Protein 1JCD (pdb70)

GO terms:
  GO:0009279 cell outer membrane (C, EXP)
  GO:0042802 identical protein binding (F, IPI)
  GO:0005515 protein binding (F, IPI)
  GO:0030288 outer membrane-bounded periplasmic space (C, IDA)
  GO:0043580 periplasmic space organization (P, IDA)
  GO:0042834 peptidoglycan binding (F, TAS)
  GO:0016020 membrane (C, HDA)
  GO:0030258 lipid modification (P, IMP)

CATH classification: 1.20.5.190

Foldseek 3Di:
DVVVVVVVVVVVVVVVVVVVVVVVVVVVVVVVVVVVVVVVVVVVCVVPPD/DDPVVVVVVVVVVVVVVVVVVVVVVVVVVVVVVVVVVVVVVVVVVVVVVVVD/DVVVVVVVVVVVVVVVVVVVVVVVVVVVVVVVVVVVVVVVVVVVVVVV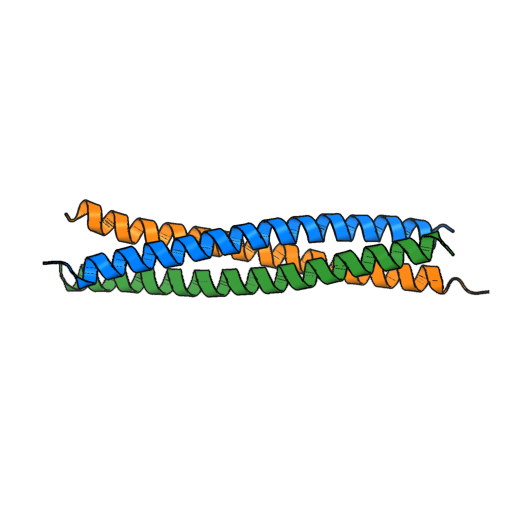VD

Radius of gyration: 22.33 Å; Cα contacts (8 Å, |Δi|>4): 278; chains: 3; bounding box: 43×55×58 Å

InterPro domains:
  IPR006817 Lipoprotein leucine-zipper [PF04728] (26-78)
  IPR016367 Major outer membrane lipoprotein Lpp [MF_00843] (3-78)
  IPR016367 Major outer membrane lipoprotein Lpp [PIRSF002855] (1-78)
  IPR016367 Major outer membrane lipoprotein Lpp [PTHR38763] (1-78)

Secondary structure (DSSP, 8-state):
-HHHHHHHHHHHHHHHHHHHHHHHHHHHHHHHHHHHHHHHHHHHHHHH--/---HHHHHHHHHHHHHHHHHHHHHHHHHHHHHHHHHHHHHHHHHHHHHHHH-/-HHHHHHHHHHHHHHHHHHHHHHHHHHHHHHHHHHHHHHHHHHHHHHHH-

B-factor: mean 18.43, std 8.72, range [7.57, 57.64]

Sequence (152 aa):
NAKADQASSDAQTANAKADQASNDANAARSDAQAAKDDAARANQRADNAASSNAKADQASSDAQTANAKADQASNDANAARSDAQAAKDDAARANQRADNAANAKADQASSDAQTANAKADQASNDANAARSDAQAAKDDAARANQRADNAA

Organism: Escherichia coli (strain K12) (NCBI:txid83333)

Solvent-accessible surface area: 8576 Å² total; per-residue (Å²): 109,88,90,3,77,103,0,8,58,37,0,84,67,0,28,64,54,0,78,92,0,38,90,18,0,101,29,0,101,74,28,0,89,42,0,76,101,34,0,37,113,6,14,108,80,31,92,128,69,168,172,103,60,50,75,2,57,112,0,12,65,61,0,111,79,0,22,65,67,0,62,105,0,31,100,48,0,100,54,3,96,72,62,0,81,52,2,72,64,34,0,45,122,6,3,62,115,34,79,130,87,138,138,84,85,5,74,96,0,36,65,39,1,130,81,0,39,61,46,0,61,116,0,28,100,29,3,90,33,0,152,66,28,3,91,40,0,106,61,30,2,51,125,4,31,113,83,47,73,130,90,132

Structure (mmCIF, N/CA/C/O backbone):
data_1JCD
#
_entry.id   1JCD
#
_cell.length_a   21.842
_cell.length_b   26.935
_cell.length_c   45.805
_cell.angle_alpha   88.05
_cell.angle_beta   84.95
_cell.angle_gamma   87.56
#
_symmetry.space_group_name_H-M   'P 1'
#
loop_
_entity.id
_entity.type
_entity.pdbx_description
1 polymer 'MAJOR OUTER MEMBRANE LIPOPROTEIN'
2 water water
#
loop_
_atom_site.group_PDB
_atom_site.id
_atom_site.type_symbol
_atom_site.label_atom_id
_atom_site.label_alt_id
_atom_site.label_comp_id
_atom_site.label_asym_id
_atom_site.label_entity_id
_atom_site.label_seq_id
_atom_site.pdbx_PDB_ins_code
_atom_site.Cartn_x
_atom_site.Cartn_y
_atom_site.Cartn_z
_atom_site.occupancy
_atom_site.B_iso_or_equiv
_atom_site.auth_seq_id
_atom_site.auth_comp_id
_atom_site.auth_a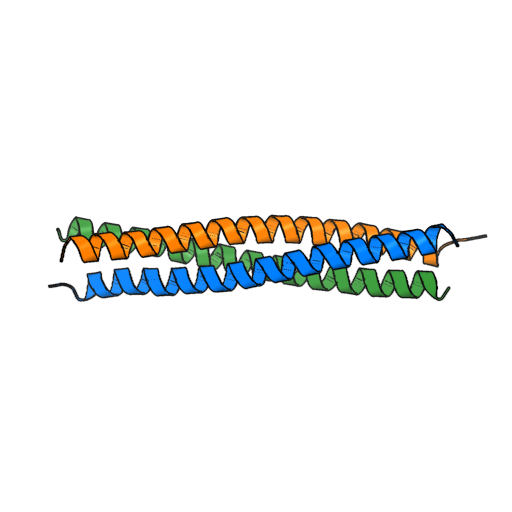sym_id
_atom_site.auth_atom_id
_atom_site.pdbx_PDB_model_num
ATOM 1 N N . ASN A 1 3 ? 16.597 29.528 -19.402 1.00 20.28 3 ASN A N 1
ATOM 2 C CA . ASN A 1 3 ? 16.006 28.527 -20.328 1.00 15.51 3 ASN A CA 1
ATOM 3 C C . ASN A 1 3 ? 14.655 28.100 -19.770 1.00 14.33 3 ASN A C 1
ATOM 4 O O . ASN A 1 3 ? 14.595 27.368 -18.776 1.00 12.40 3 ASN A O 1
ATOM 9 N N . ALA A 1 4 ? 13.584 28.586 -20.399 1.00 13.42 4 ALA A N 1
ATOM 10 C CA . ALA A 1 4 ? 12.264 28.411 -19.809 1.00 13.99 4 ALA A CA 1
ATOM 11 C C . ALA A 1 4 ? 11.880 26.932 -19.758 1.00 11.69 4 ALA A C 1
ATOM 12 O O . ALA A 1 4 ? 11.259 26.448 -18.799 1.00 11.61 4 ALA A O 1
ATOM 14 N N . LYS A 1 5 ? 12.207 26.157 -20.777 1.00 11.34 5 LYS A N 1
ATOM 15 C CA . LYS A 1 5 ? 11.894 24.724 -20.794 1.00 9.94 5 LYS A CA 1
ATOM 16 C C . LYS A 1 5 ? 12.644 24.005 -19.678 1.00 7.68 5 LYS A C 1
ATOM 17 O O . LYS A 1 5 ? 12.083 23.149 -18.991 1.00 9.91 5 LYS A O 1
ATOM 23 N N . ALA A 1 6 ? 13.913 24.339 -19.455 1.00 9.37 6 ALA A N 1
ATOM 24 C CA . ALA A 1 6 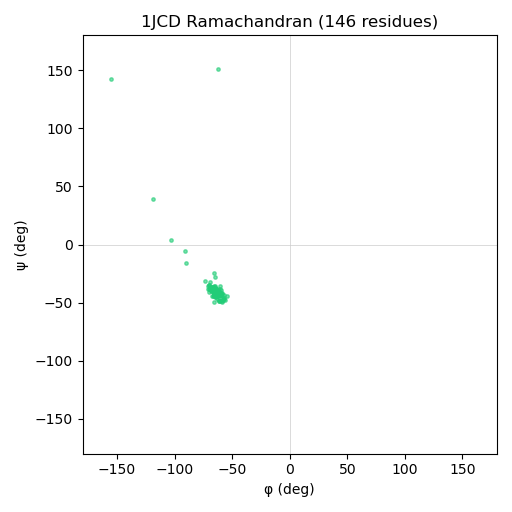? 14.675 23.670 -18.399 1.00 9.66 6 ALA A CA 1
ATOM 25 C C . ALA A 1 6 ? 14.094 24.014 -17.047 1.00 9.21 6 ALA A C 1
ATOM 26 O O . ALA A 1 6 ? 14.013 23.179 -16.166 1.00 9.46 6 ALA A O 1
ATOM 28 N N . ASP A 1 7 ? 13.682 25.272 -16.868 1.00 10.78 7 ASP A N 1
ATOM 29 C CA . ASP A 1 7 ? 13.131 25.699 -15.573 1.00 11.63 7 ASP A CA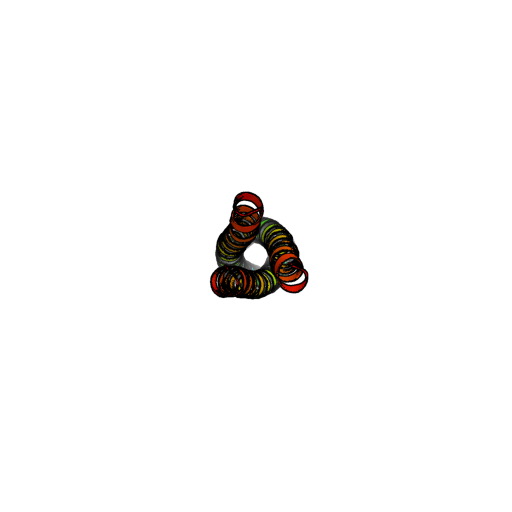 1
ATOM 30 C C . ASP A 1 7 ? 11.856 24.898 -15.298 1.00 10.77 7 ASP A C 1
ATOM 31 O O . ASP A 1 7 ? 11.570 24.460 -14.174 1.00 11.10 7 ASP A O 1
ATOM 36 N N . GLN A 1 8 ? 11.034 24.753 -16.337 1.00 10.48 8 GLN A N 1
ATOM 37 C CA . GLN A 1 8 ? 9.738 24.071 -16.153 1.00 11.16 8 GLN A CA 1
ATOM 38 C C . GLN A 1 8 ? 9.986 22.602 -15.879 1.00 9.21 8 GLN A C 1
ATOM 39 O O . GLN A 1 8 ? 9.302 21.968 -15.078 1.00 10.07 8 GLN A O 1
ATOM 45 N N . ALA A 1 9 ? 10.981 22.006 -16.502 1.00 9.86 9 ALA A N 1
ATOM 46 C CA . ALA A 1 9 ? 11.340 20.603 -16.291 1.00 8.79 9 ALA A CA 1
ATOM 47 C C . ALA A 1 9 ? 11.754 20.410 -14.841 1.00 8.34 9 ALA A C 1
ATOM 48 O O . ALA A 1 9 ? 11.419 19.441 -14.190 1.00 8.58 9 ALA A O 1
ATOM 50 N N . SER A 1 10 ? 12.507 21.377 -14.314 1.00 8.41 10 SER A N 1
ATOM 51 C CA . SER A 1 10 ? 12.892 21.334 -12.924 1.00 9.00 10 SER A CA 1
ATOM 52 C C . SER A 1 10 ? 11.689 21.362 -12.000 1.00 9.69 10 SER A C 1
ATOM 53 O O . SER A 1 10 ? 11.575 20.601 -11.047 1.00 10.20 10 SER A O 1
ATOM 56 N N . SER A 1 11 ? 10.775 22.292 -12.244 1.00 9.98 11 SER A N 1
ATOM 57 C CA . SER A 1 11 ? 9.557 22.384 -11.438 1.00 11.15 11 SER A CA 1
ATOM 58 C C . SER A 1 11 ? 8.770 21.058 -11.481 1.00 9.88 11 SER A C 1
ATOM 59 O O . SER A 1 11 ? 8.303 20.535 -10.475 1.00 11.55 11 SER A O 1
ATOM 62 N N . ASP A 1 12 ? 8.617 20.547 -12.700 1.00 9.61 12 ASP A N 1
ATOM 63 C CA . ASP A 1 12 ? 7.852 19.287 -12.870 1.00 9.38 12 ASP A CA 1
ATOM 64 C C . ASP A 1 12 ? 8.564 18.132 -12.181 1.00 8.49 12 ASP A C 1
ATOM 65 O O . ASP A 1 12 ? 7.906 17.244 -11.658 1.00 9.06 12 ASP A O 1
ATOM 70 N N . ALA A 1 13 ? 9.911 18.094 -12.185 1.00 7.57 13 ALA A N 1
ATOM 71 C CA . ALA A 1 13 ? 10.627 17.061 -11.456 1.00 8.71 13 ALA A CA 1
ATOM 72 C C . ALA A 1 13 ? 10.377 17.171 -9.943 1.00 8.92 13 ALA A C 1
ATOM 73 O O . ALA A 1 13 ? 10.272 16.116 -9.288 1.00 9.45 13 ALA A O 1
ATOM 75 N N . GLN A 1 14 ? 10.299 18.376 -9.386 1.00 9.66 14 GLN A N 1
ATOM 76 C CA . GLN A 1 14 ? 9.952 18.526 -7.976 1.00 10.40 14 GLN A CA 1
ATOM 77 C C . GLN A 1 14 ? 8.536 18.048 -7.705 1.00 9.11 14 GLN A C 1
ATOM 78 O O . GLN A 1 14 ? 8.280 17.425 -6.676 1.00 11.05 14 GLN A O 1
ATOM 84 N N . THR A 1 15 ? 7.615 18.323 -8.602 1.00 10.09 15 THR A N 1
ATOM 85 C CA . THR A 1 15 ? 6.247 17.812 -8.481 1.00 9.81 15 THR A CA 1
ATOM 86 C C . THR A 1 15 ? 6.262 16.284 -8.390 1.00 9.69 15 THR A C 1
ATOM 87 O O . THR A 1 15 ? 5.592 15.655 -7.562 1.00 10.35 15 THR A O 1
ATOM 91 N N . ALA A 1 16 ? 7.023 15.645 -9.270 1.00 9.22 16 ALA A N 1
ATOM 92 C CA . ALA A 1 16 ? 7.155 14.172 -9.297 1.00 7.72 16 ALA A CA 1
ATOM 93 C C . ALA A 1 16 ? 7.755 13.665 -7.996 1.00 7.82 16 ALA A C 1
ATOM 94 O O . ALA A 1 16 ? 7.323 12.646 -7.469 1.00 9.48 16 ALA A O 1
ATOM 96 N N . ASN A 1 17 ? 8.752 14.371 -7.456 1.00 8.58 17 ASN A N 1
ATOM 97 C CA . ASN A 1 17 ? 9.317 13.949 -6.179 1.00 9.81 17 ASN A CA 1
ATOM 98 C C . ASN A 1 17 ? 8.314 14.028 -5.051 1.00 9.85 17 ASN A C 1
ATOM 99 O O . ASN A 1 17 ? 8.280 13.130 -4.215 1.00 10.27 17 ASN A O 1
ATOM 104 N N . ALA A 1 18 ? 7.527 15.098 -5.028 1.00 9.56 18 ALA A N 1
ATOM 105 C CA . ALA A 1 18 ? 6.545 15.222 -3.956 1.00 9.96 18 ALA A CA 1
ATOM 106 C C . ALA A 1 18 ? 5.555 14.063 -4.036 1.00 9.25 18 ALA A C 1
ATOM 107 O O . ALA A 1 18 ? 5.176 13.468 -3.037 1.00 11.37 18 ALA A O 1
ATOM 109 N N . LYS A 1 19 ? 5.089 13.718 -5.216 1.00 10.26 19 LYS A N 1
ATOM 110 C CA . LYS A 1 19 ? 4.134 12.621 -5.389 1.00 10.10 19 LYS A CA 1
ATOM 111 C C . LYS A 1 19 ? 4.795 11.294 -5.061 1.00 9.61 19 LYS A C 1
ATOM 112 O O . LYS A 1 19 ? 4.155 10.472 -4.389 1.00 10.65 19 LYS A O 1
ATOM 118 N N . ALA A 1 20 ? 6.004 11.050 -5.524 1.00 8.59 20 ALA A N 1
ATOM 119 C CA . ALA A 1 20 ? 6.655 9.767 -5.237 1.00 8.91 20 ALA A CA 1
ATOM 120 C C . ALA A 1 20 ? 6.917 9.614 -3.749 1.00 9.13 20 ALA A C 1
ATOM 121 O O . ALA A 1 20 ? 6.763 8.523 -3.181 1.00 10.93 20 ALA A O 1
ATOM 123 N N . ASP A 1 21 ? 7.281 10.716 -3.056 1.00 10.79 21 ASP A N 1
ATOM 124 C CA . ASP A 1 21 ? 7.511 10.626 -1.613 1.00 11.34 21 ASP A CA 1
ATOM 125 C C . ASP A 1 21 ? 6.206 10.253 -0.892 1.00 12.11 21 ASP A C 1
ATOM 126 O O . ASP A 1 21 ? 6.199 9.427 0.032 1.00 13.38 21 ASP A O 1
ATOM 131 N N . GLN A 1 22 ? 5.108 10.893 -1.312 1.00 12.43 22 GLN A N 1
ATOM 132 C CA . GLN A 1 22 ? 3.836 10.532 -0.681 1.00 15.04 22 GLN A CA 1
ATOM 133 C C . GLN A 1 22 ? 3.440 9.090 -0.943 1.00 12.78 22 GLN A C 1
ATOM 134 O O . GLN A 1 22 ? 2.995 8.386 -0.052 1.00 14.22 22 GLN A O 1
ATOM 140 N N . ALA A 1 23 ? 3.663 8.626 -2.156 1.00 11.35 23 ALA A N 1
ATOM 141 C CA . ALA A 1 23 ? 3.374 7.249 -2.524 1.00 10.45 23 ALA A CA 1
ATOM 142 C C . ALA A 1 23 ? 4.181 6.289 -1.673 1.00 11.52 23 ALA A C 1
ATOM 143 O O . ALA A 1 23 ? 3.703 5.243 -1.226 1.00 11.04 23 ALA A O 1
ATOM 145 N N . SER A 1 24 ? 5.453 6.599 -1.445 1.00 11.72 24 SER A N 1
ATOM 146 C CA . SER A 1 24 ? 6.343 5.731 -0.654 1.00 12.73 24 SER A CA 1
ATOM 147 C C . SER A 1 24 ? 5.865 5.656 0.780 1.00 13.56 24 SER A C 1
ATOM 148 O O . SER A 1 24 ? 5.868 4.570 1.360 1.00 16.68 24 SER A O 1
ATOM 151 N N . ASN A 1 25 ? 5.466 6.842 1.304 1.00 13.94 25 ASN A N 1
ATOM 152 C CA . ASN A 1 25 ? 4.971 6.839 2.677 1.00 17.12 25 ASN A CA 1
ATOM 153 C C . ASN A 1 25 ? 3.742 5.948 2.813 1.00 15.64 25 ASN A C 1
ATOM 154 O O . ASN A 1 25 ? 3.646 5.121 3.715 1.00 14.20 25 ASN A O 1
ATOM 159 N N . ASP A 1 26 ? 2.793 6.150 1.903 1.00 13.15 26 ASP A N 1
ATOM 160 C CA . ASP A 1 26 ? 1.546 5.386 1.922 1.00 13.67 26 ASP A CA 1
ATOM 161 C C . ASP A 1 26 ? 1.797 3.900 1.717 1.00 11.54 26 ASP A C 1
ATOM 162 O O . ASP A 1 26 ? 1.196 3.042 2.362 1.00 10.89 26 ASP A O 1
ATOM 167 N N . ALA A 1 27 ? 2.675 3.528 0.817 1.00 9.76 27 ALA A N 1
ATOM 168 C CA . ALA A 1 27 ? 2.980 2.116 0.578 1.00 10.00 27 ALA A CA 1
ATOM 169 C C . ALA A 1 27 ? 3.605 1.497 1.815 1.00 11.43 27 ALA A C 1
ATOM 170 O O . ALA A 1 27 ? 3.346 0.342 2.202 1.00 12.19 27 ALA A O 1
ATOM 172 N N . ASN A 1 28 ? 4.483 2.202 2.529 1.00 13.02 28 ASN A N 1
ATOM 173 C CA . ASN A 1 28 ? 5.116 1.701 3.758 1.00 13.12 28 ASN A CA 1
ATOM 174 C C . ASN A 1 28 ? 4.075 1.482 4.842 1.00 12.82 28 ASN A C 1
ATOM 175 O O . ASN A 1 28 ? 4.088 0.470 5.570 1.00 14.51 28 ASN A O 1
ATOM 180 N N . ALA A 1 29 ? 3.134 2.400 4.991 1.00 12.93 29 ALA A N 1
ATOM 181 C CA . ALA A 1 29 ? 2.034 2.225 5.940 1.00 13.76 29 ALA A CA 1
ATOM 182 C C . ALA A 1 29 ? 1.148 1.054 5.551 1.00 13.43 29 ALA A C 1
ATOM 183 O O . ALA A 1 29 ? 0.722 0.295 6.434 1.00 13.14 29 ALA A O 1
ATOM 185 N N . ALA A 1 30 ? 0.863 0.898 4.257 1.00 10.40 30 ALA A N 1
ATOM 186 C CA . ALA A 1 30 ? 0.036 -0.213 3.802 1.00 10.24 30 ALA A CA 1
ATOM 187 C C . ALA A 1 30 ? 0.727 -1.526 4.114 1.00 10.45 30 ALA A C 1
ATOM 188 O O . ALA A 1 30 ? 0.083 -2.469 4.592 1.00 10.74 30 ALA A O 1
ATOM 190 N N . ARG A 1 31 ? 2.049 -1.596 3.898 1.00 10.91 31 ARG A N 1
ATOM 191 C CA . ARG A 1 31 ? 2.765 -2.838 4.204 1.00 12.03 31 ARG A CA 1
ATOM 192 C C . ARG A 1 31 ? 2.675 -3.129 5.685 1.00 11.57 31 ARG A C 1
ATOM 193 O O . ARG A 1 31 ? 2.493 -4.288 6.083 1.00 12.95 31 ARG A O 1
ATOM 201 N N . SER A 1 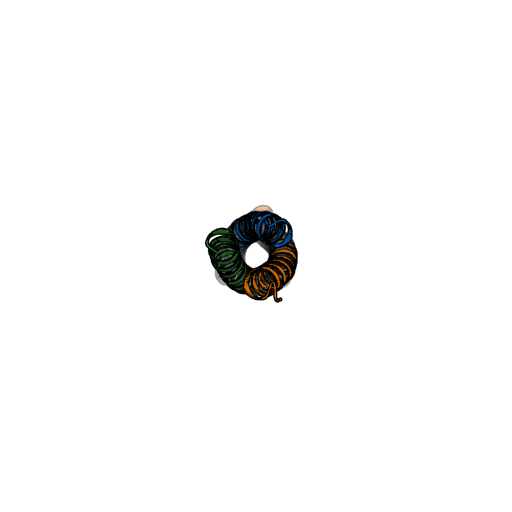32 ? 2.870 -2.127 6.520 1.00 13.14 32 SER A N 1
ATOM 202 C CA . SER A 1 32 ? 2.831 -2.369 7.963 1.00 14.34 32 SER A CA 1
ATOM 203 C C . SER A 1 32 ? 1.453 -2.819 8.395 1.00 12.44 32 SER A C 1
ATOM 204 O O . SER A 1 32 ? 1.295 -3.758 9.177 1.00 12.11 32 SER A O 1
ATOM 207 N N . ASP A 1 33 ? 0.407 -2.160 7.909 1.00 12.47 33 ASP A N 1
ATOM 208 C CA . ASP A 1 33 ? -0.928 -2.613 8.258 1.00 12.61 33 ASP A CA 1
ATOM 209 C C . ASP A 1 33 ? -1.245 -4.010 7.739 1.00 11.13 33 ASP A C 1
ATOM 210 O O . ASP A 1 33 ? -1.924 -4.789 8.457 1.00 12.83 33 ASP A O 1
ATOM 215 N N . ALA A 1 34 ? -0.797 -4.338 6.536 1.00 10.24 34 ALA A N 1
ATOM 216 C CA . ALA A 1 34 ? -1.130 -5.674 5.989 1.00 10.21 34 ALA A CA 1
ATOM 217 C C . ALA A 1 34 ? -0.447 -6.754 6.796 1.00 10.70 34 ALA A C 1
ATOM 218 O O . ALA A 1 34 ? -1.032 -7.829 7.001 1.00 11.66 34 ALA A O 1
ATOM 220 N N . GLN A 1 35 ? 0.765 -6.471 7.249 1.00 11.17 35 GLN A N 1
ATOM 221 C CA . GLN A 1 35 ? 1.491 -7.417 8.099 1.00 12.59 35 GLN A CA 1
ATOM 222 C C . GLN A 1 35 ? 0.766 -7.581 9.432 1.00 12.70 35 GLN A C 1
ATOM 223 O O . GLN A 1 35 ? 0.709 -8.700 9.947 1.00 12.95 35 GLN A O 1
ATOM 229 N N . ALA A 1 36 ? 0.290 -6.488 9.992 1.00 12.15 36 ALA A N 1
ATOM 230 C CA . ALA A 1 36 ? -0.497 -6.562 11.235 1.00 11.99 36 ALA A CA 1
ATOM 231 C C . ALA A 1 36 ? -1.742 -7.411 11.015 1.00 12.07 36 ALA A C 1
ATOM 232 O O . ALA A 1 36 ? -2.110 -8.228 11.876 1.00 11.81 36 ALA A O 1
ATOM 234 N N . ALA A 1 37 ? -2.410 -7.239 9.881 1.00 10.29 37 ALA A N 1
ATOM 235 C CA . ALA A 1 37 ? -3.617 -8.020 9.571 1.00 10.90 37 ALA A CA 1
ATOM 236 C C . ALA A 1 37 ? -3.281 -9.500 9.468 1.00 11.56 37 ALA A C 1
ATOM 237 O O . ALA A 1 37 ? -4.006 -10.343 9.985 1.00 11.05 37 ALA A O 1
ATOM 239 N N . LYS A 1 38 ? -2.181 -9.866 8.827 1.00 10.63 38 LYS A N 1
ATOM 240 C CA . LYS A 1 38 ? -1.761 -11.256 8.735 1.00 12.56 38 LYS A CA 1
ATOM 241 C C . LYS A 1 38 ? -1.514 -11.839 10.116 1.00 12.99 38 LYS A C 1
ATOM 242 O O . LYS A 1 38 ? -1.923 -12.991 10.395 1.00 15.30 38 LYS A O 1
ATOM 248 N N . ASP A 1 39 ? -0.862 -11.100 10.994 1.00 12.30 39 ASP A N 1
ATOM 249 C CA . ASP A 1 39 ? -0.573 -11.596 12.336 1.00 14.94 39 ASP A CA 1
ATOM 250 C C . ASP A 1 39 ? -1.870 -11.784 13.108 1.00 13.98 39 ASP A C 1
ATOM 251 O O . ASP A 1 39 ? -2.083 -12.792 13.799 1.00 13.50 39 ASP A O 1
ATOM 256 N N . ASP A 1 40 ? -2.803 -10.839 13.009 1.00 11.90 40 ASP A N 1
ATOM 257 C CA . ASP A 1 40 ? -4.056 -10.937 13.757 1.00 12.93 40 ASP A CA 1
ATOM 258 C C . ASP A 1 40 ? -4.934 -12.055 13.217 1.00 10.49 40 ASP A C 1
ATOM 259 O O . ASP A 1 40 ? -5.652 -12.723 13.988 1.00 12.27 40 ASP A O 1
ATOM 264 N N . ALA A 1 41 ? -4.936 -12.260 11.896 1.00 11.28 41 ALA A N 1
ATOM 265 C CA . ALA A 1 41 ? -5.718 -13.337 11.327 1.00 11.78 41 ALA A CA 1
ATOM 266 C C . ALA A 1 41 ? -5.126 -14.670 11.751 1.00 12.01 41 ALA A C 1
ATOM 267 O O . ALA A 1 41 ? -5.856 -15.616 12.047 1.00 13.27 41 ALA A O 1
ATOM 269 N N . ALA A 1 42 ? -3.798 -14.748 11.803 1.00 12.42 42 ALA A N 1
ATOM 270 C CA . ALA A 1 42 ? -3.185 -15.993 12.302 1.00 14.40 42 ALA A CA 1
ATOM 271 C C . ALA A 1 42 ? -3.609 -16.190 13.743 1.00 12.48 42 ALA A C 1
ATOM 272 O O . ALA A 1 42 ? -3.856 -17.332 14.140 1.00 15.68 42 ALA A O 1
ATOM 274 N N . ARG A 1 43 ? -3.672 -15.149 14.554 1.00 12.42 43 ARG A N 1
ATOM 275 C CA . ARG A 1 43 ? -4.112 -15.331 15.949 1.00 13.31 43 ARG A CA 1
ATOM 276 C C . ARG A 1 43 ? -5.507 -15.931 15.978 1.00 14.42 43 ARG A C 1
ATOM 277 O O . ARG A 1 43 ? -5.775 -16.868 16.755 1.00 13.29 43 ARG A O 1
ATOM 285 N N . ALA A 1 44 ? -6.425 -15.490 15.126 1.00 12.62 44 ALA A N 1
ATOM 286 C CA . ALA A 1 44 ? -7.796 -15.996 15.207 1.00 12.59 44 ALA A CA 1
ATOM 287 C C . ALA A 1 44 ? -7.793 -17.466 14.829 1.00 14.62 44 ALA A C 1
ATOM 288 O O . ALA A 1 44 ? -8.522 -18.276 15.395 1.00 13.92 44 ALA A O 1
ATOM 290 N N . ASN A 1 45 ? -6.962 -17.857 13.863 1.00 12.94 45 ASN A N 1
ATOM 291 C CA . ASN A 1 45 ? -6.946 -19.262 13.461 1.00 12.97 45 ASN A CA 1
ATOM 292 C C . ASN A 1 45 ? -6.266 -20.112 14.516 1.00 15.95 45 ASN A C 1
ATOM 293 O O . ASN A 1 45 ? -6.609 -21.269 14.682 1.00 19.60 45 ASN A O 1
ATOM 298 N N . GLN A 1 46 ? -5.299 -19.570 15.231 1.00 15.96 46 GLN A N 1
ATOM 299 C CA . GLN A 1 46 ? -4.639 -20.330 16.324 1.00 14.89 46 GLN A CA 1
ATOM 300 C C . GLN A 1 46 ? -5.604 -20.576 17.460 1.00 14.15 46 GLN A C 1
ATOM 301 O O . GLN A 1 46 ? -5.627 -21.659 18.043 1.00 17.00 46 GLN A O 1
ATOM 307 N N . ARG A 1 47 ? -6.424 -19.598 17.801 1.00 15.68 47 ARG A N 1
ATOM 308 C CA . ARG A 1 47 ? -7.453 -19.705 18.839 1.00 14.83 47 ARG A CA 1
ATOM 309 C C . ARG A 1 47 ? -8.420 -20.801 18.453 1.00 16.70 47 ARG A C 1
ATOM 310 O O . ARG A 1 47 ? -8.834 -21.575 19.283 1.00 21.62 47 ARG A O 1
ATOM 318 N N . ALA A 1 48 ? -8.760 -20.834 17.163 1.00 16.02 48 ALA A N 1
ATOM 319 C CA . ALA A 1 48 ? -9.608 -21.894 16.636 1.00 17.76 48 ALA A CA 1
ATOM 320 C C . ALA A 1 48 ? -8.980 -23.279 16.703 1.00 18.82 48 ALA A C 1
ATOM 321 O O . ALA A 1 48 ? -9.550 -24.301 17.098 1.00 20.29 48 ALA A O 1
ATOM 323 N N . ASP A 1 49 ? -7.708 -23.357 16.301 1.00 19.10 49 ASP A N 1
ATOM 324 C CA . ASP A 1 49 ? -7.039 -24.648 16.307 1.00 19.82 49 ASP A CA 1
ATOM 325 C C . ASP A 1 49 ? -6.988 -25.250 17.706 1.00 16.89 49 ASP A C 1
ATOM 326 O O . ASP A 1 49 ? -7.085 -26.467 17.882 1.00 20.02 49 ASP A O 1
ATOM 331 N N . ASN A 1 50 ? -6.819 -24.373 18.695 1.00 13.91 50 ASN A N 1
ATOM 332 C CA . ASN A 1 50 ? -6.485 -24.846 20.036 1.00 15.10 50 ASN A CA 1
ATOM 333 C C . ASN A 1 50 ? -7.710 -24.800 20.948 1.00 15.56 50 ASN A C 1
ATOM 334 O O . ASN A 1 50 ? -7.564 -25.124 22.121 1.00 14.89 50 ASN A O 1
ATOM 339 N N . ALA A 1 51 ? -8.860 -24.440 20.418 1.00 16.00 51 ALA A N 1
ATOM 340 C CA . ALA A 1 51 ? -10.088 -24.343 21.179 1.00 16.87 51 ALA A CA 1
ATOM 341 C C . ALA A 1 51 ? -10.469 -25.720 21.740 1.00 14.08 51 ALA A C 1
ATOM 342 O O . ALA A 1 51 ? -10.127 -26.762 21.166 1.00 18.46 51 ALA A O 1
ATOM 344 N N . ALA A 1 52 ? -11.140 -25.652 22.866 1.00 17.54 52 ALA A N 1
ATOM 345 C CA . ALA A 1 52 ? -11.783 -26.808 23.471 1.00 20.72 52 ALA A CA 1
ATOM 346 C C . ALA A 1 52 ? -12.936 -27.374 22.657 1.00 21.32 52 ALA A C 1
ATOM 347 O O . ALA A 1 52 ? -13.592 -26.673 21.838 1.00 27.78 52 ALA A O 1
ATOM 350 N N . SER B 1 1 ? 19.869 25.174 -34.290 1.00 17.43 1 SER B N 1
ATOM 351 C CA . SER B 1 1 ? 19.726 25.299 -32.854 1.00 17.17 1 SER B CA 1
ATOM 352 C C . SER B 1 1 ? 18.916 24.116 -32.325 1.00 17.04 1 SER B C 1
ATOM 353 O O . SER B 1 1 ? 18.188 23.489 -33.061 1.00 16.22 1 SER B O 1
ATOM 356 N N . SER B 1 2 ? 19.108 23.900 -31.042 1.00 17.48 2 SER B N 1
ATOM 357 C CA . SER B 1 2 ? 18.570 22.708 -30.386 1.00 19.32 2 SER B CA 1
ATOM 358 C C . SER B 1 2 ? 18.390 22.982 -28.913 1.00 16.71 2 SER B C 1
ATOM 359 O O . SER B 1 2 ? 19.227 23.635 -28.299 1.00 21.20 2 SER B O 1
ATOM 362 N N . ASN B 1 3 ? 17.339 22.475 -28.278 1.00 14.95 3 ASN B N 1
ATOM 363 C CA . ASN B 1 3 ? 17.179 22.599 -26.836 1.00 14.06 3 ASN B CA 1
ATOM 364 C C . ASN B 1 3 ? 17.155 21.200 -26.233 1.00 12.06 3 ASN B C 1
ATOM 365 O O . ASN B 1 3 ? 16.355 20.909 -25.342 1.00 13.09 3 ASN B O 1
ATOM 370 N N . ALA B 1 4 ? 17.984 20.284 -26.741 1.00 14.54 4 ALA B N 1
ATOM 371 C CA . ALA B 1 4 ? 17.923 18.859 -26.483 1.00 14.38 4 ALA B CA 1
ATOM 372 C C . ALA B 1 4 ? 18.003 18.486 -25.008 1.00 11.77 4 ALA B C 1
ATOM 373 O O . ALA B 1 4 ? 17.200 17.643 -24.571 1.00 12.26 4 ALA B O 1
ATOM 375 N N . LYS B 1 5 ? 18.910 19.055 -24.226 1.00 12.08 5 LYS B N 1
ATOM 376 C CA . LYS B 1 5 ? 18.991 18.646 -22.820 1.00 13.06 5 LYS B CA 1
ATOM 377 C C . LYS B 1 5 ? 17.735 18.995 -22.058 1.00 11.62 5 LYS B C 1
ATOM 378 O O . LYS B 1 5 ? 17.253 18.198 -21.268 1.00 10.92 5 LYS B O 1
ATOM 382 N N . ALA B 1 6 ? 17.200 20.169 -22.334 1.00 9.79 6 ALA B N 1
ATOM 383 C CA . ALA B 1 6 ? 15.968 20.597 -21.684 1.00 10.94 6 ALA B CA 1
ATOM 384 C C . ALA B 1 6 ? 14.774 19.771 -22.154 1.00 10.55 6 ALA B C 1
ATOM 385 O O . ALA B 1 6 ? 13.893 19.426 -21.365 1.00 10.28 6 ALA B O 1
ATOM 387 N N . ASP B 1 7 ? 14.733 19.423 -23.431 1.00 11.06 7 ASP B N 1
ATOM 388 C CA . ASP B 1 7 ? 13.640 18.594 -23.936 1.00 11.18 7 ASP B CA 1
ATOM 389 C C . ASP B 1 7 ? 13.713 17.224 -23.280 1.00 10.62 7 ASP B C 1
ATOM 390 O O . ASP B 1 7 ? 12.651 16.690 -22.883 1.00 11.05 7 ASP B O 1
ATOM 395 N N . GLN B 1 8 ? 14.889 16.658 -23.149 1.00 9.39 8 GLN B N 1
ATOM 396 C CA . GLN B 1 8 ? 14.981 15.346 -22.519 1.00 10.03 8 GLN B CA 1
ATOM 397 C C . GLN B 1 8 ? 14.660 15.425 -21.048 1.00 8.87 8 GLN B C 1
ATOM 398 O O . GLN B 1 8 ? 13.996 14.561 -20.479 1.00 10.23 8 GLN B O 1
ATOM 404 N N . ALA B 1 9 ? 15.048 16.474 -20.338 1.00 9.22 9 ALA B N 1
ATOM 405 C CA . ALA B 1 9 ? 14.735 16.665 -18.928 1.00 9.28 9 ALA B CA 1
ATOM 406 C C . ALA B 1 9 ? 13.207 16.747 -18.739 1.00 8.91 9 ALA B C 1
ATOM 407 O O . ALA B 1 9 ? 12.601 16.188 -17.832 1.00 8.74 9 ALA B O 1
ATOM 409 N N . SER B 1 10 ? 12.552 17.448 -19.648 1.00 9.45 10 SER B N 1
ATOM 410 C CA . SER B 1 10 ? 11.103 17.585 -19.604 1.00 10.41 10 SER B CA 1
ATOM 411 C C . SER B 1 10 ? 10.376 16.283 -19.822 1.00 9.14 10 SER B C 1
ATOM 412 O O . SER B 1 10 ? 9.451 15.924 -19.079 1.00 10.58 10 SER B O 1
ATOM 415 N N . SER B 1 11 ? 10.826 15.496 -20.793 1.00 9.24 11 SER B N 1
ATOM 416 C CA . SER B 1 11 ? 10.265 14.184 -21.008 1.00 9.71 11 SER B CA 1
ATOM 417 C C . SER B 1 11 ? 10.496 13.302 -19.781 1.00 10.11 11 SER B C 1
ATOM 418 O O . SER B 1 11 ? 9.595 12.573 -19.359 1.00 11.29 11 SER B O 1
ATOM 421 N N . ASP B 1 12 ? 11.691 13.331 -19.184 1.00 9.69 12 ASP B N 1
ATOM 422 C CA . ASP B 1 12 ? 11.996 12.561 -17.979 1.00 10.24 12 ASP B CA 1
ATOM 423 C C . ASP B 1 12 ? 11.062 12.983 -16.852 1.00 8.20 12 ASP B C 1
ATOM 424 O O . ASP B 1 12 ? 10.567 12.093 -16.125 1.00 9.25 12 ASP B O 1
ATOM 429 N N . ALA B 1 13 ? 10.822 14.259 -16.687 1.00 8.40 13 ALA B N 1
ATOM 430 C CA . ALA B 1 13 ? 9.928 14.713 -15.599 1.00 9.52 13 ALA B CA 1
ATOM 431 C C . ALA B 1 13 ? 8.512 14.261 -15.882 1.00 9.35 13 ALA B C 1
ATOM 432 O O . ALA B 1 13 ? 7.810 13.867 -14.932 1.00 9.35 13 ALA B O 1
ATOM 434 N N . GLN B 1 14 ? 8.072 14.252 -17.158 1.00 9.65 14 GLN B N 1
ATOM 435 C CA . GLN B 1 14 ? 6.701 13.842 -17.434 1.00 12.46 14 GLN B CA 1
ATOM 436 C C . GLN B 1 14 ? 6.524 12.357 -17.153 1.00 11.67 14 GLN B C 1
ATOM 437 O O . GLN B 1 14 ? 5.499 11.847 -16.609 1.00 12.43 14 GLN B O 1
ATOM 443 N N . THR B 1 15 ? 7.548 11.579 -17.491 1.00 11.94 15 THR B N 1
ATOM 444 C CA . THR B 1 15 ? 7.531 10.140 -17.262 1.00 12.28 15 THR B CA 1
ATOM 445 C C . THR B 1 15 ? 7.511 9.845 -15.769 1.00 9.95 15 THR B C 1
ATOM 446 O O . THR B 1 15 ? 6.777 8.975 -15.311 1.00 10.98 15 THR B O 1
ATOM 450 N N . ALA B 1 16 ? 8.351 10.566 -15.017 1.00 9.14 16 ALA B N 1
ATOM 451 C CA . ALA B 1 16 ? 8.438 10.406 -13.581 1.00 8.47 16 ALA B CA 1
ATOM 452 C C . ALA B 1 16 ? 7.111 10.742 -12.932 1.00 8.82 16 ALA B C 1
ATOM 453 O O . ALA B 1 16 ? 6.648 10.040 -12.031 1.00 9.23 16 ALA B O 1
ATOM 455 N N . ASN B 1 17 ? 6.438 11.800 -13.384 1.00 8.37 17 ASN B N 1
ATOM 456 C CA . ASN B 1 17 ? 5.143 12.163 -12.825 1.00 8.25 17 ASN B CA 1
ATOM 457 C C . ASN B 1 17 ? 4.102 11.098 -13.119 1.00 8.75 17 ASN B C 1
ATOM 458 O O . ASN B 1 17 ? 3.284 10.814 -12.226 1.00 9.37 17 ASN B O 1
ATOM 463 N N . ALA B 1 18 ? 4.110 10.512 -14.307 1.00 8.69 18 ALA B N 1
ATOM 464 C CA . ALA B 1 18 ? 3.154 9.452 -14.613 1.00 10.04 18 ALA B CA 1
ATOM 465 C C . ALA B 1 18 ? 3.425 8.278 -13.692 1.00 9.87 18 ALA B C 1
ATOM 466 O O . ALA B 1 18 ? 2.469 7.680 -13.184 1.00 10.25 18 ALA B O 1
ATOM 468 N N . LYS B 1 19 ? 4.663 7.912 -13.494 1.00 8.92 19 LYS B N 1
ATOM 469 C CA . LYS B 1 19 ? 5.019 6.778 -12.640 1.00 10.17 19 LYS B CA 1
ATOM 470 C C . LYS B 1 19 ? 4.586 7.039 -11.205 1.00 8.32 19 LYS B C 1
ATOM 471 O O . LYS B 1 19 ? 4.048 6.185 -10.497 1.00 9.39 19 LYS B O 1
ATOM 477 N N . ALA B 1 20 ? 4.838 8.264 -10.716 1.00 8.13 20 ALA B N 1
ATOM 478 C CA . ALA B 1 20 ? 4.555 8.640 -9.331 1.00 7.57 20 ALA B CA 1
ATOM 479 C C . ALA B 1 20 ? 3.044 8.720 -9.099 1.00 7.79 20 ALA B C 1
ATOM 480 O O . ALA B 1 20 ? 2.546 8.301 -8.059 1.00 9.13 20 ALA B O 1
ATOM 482 N N . ASP B 1 21 ? 2.295 9.209 -10.051 1.00 8.87 21 ASP B N 1
ATOM 483 C CA . ASP B 1 21 ? 0.824 9.239 -10.003 1.00 10.33 21 ASP B CA 1
ATOM 484 C C . ASP B 1 21 ? 0.302 7.814 -9.857 1.00 10.18 21 ASP B C 1
ATOM 485 O O . ASP B 1 21 ? -0.540 7.515 -9.035 1.00 10.10 21 ASP B O 1
ATOM 490 N N . GLN B 1 22 ? 0.820 6.936 -10.717 1.00 10.46 22 GLN B N 1
ATOM 491 C CA . GLN B 1 22 ? 0.322 5.562 -10.635 1.00 11.13 22 GLN B CA 1
ATOM 492 C C . GLN B 1 22 ? 0.701 4.919 -9.318 1.00 9.78 22 GLN B C 1
ATOM 493 O O . GLN B 1 22 ? -0.114 4.221 -8.665 1.00 10.82 22 GLN B O 1
ATOM 499 N N . ALA B 1 23 ? 1.894 5.131 -8.840 1.00 9.23 23 ALA B N 1
ATOM 500 C CA . ALA B 1 23 ? 2.325 4.600 -7.552 1.00 9.75 23 ALA B CA 1
ATOM 501 C C . ALA B 1 23 ? 1.462 5.135 -6.416 1.00 9.66 23 ALA B C 1
ATOM 502 O O . ALA B 1 23 ? 1.121 4.425 -5.471 1.00 10.03 23 ALA B O 1
ATOM 504 N N . SER B 1 24 ? 1.071 6.409 -6.498 1.00 10.17 24 SER B N 1
ATOM 505 C CA .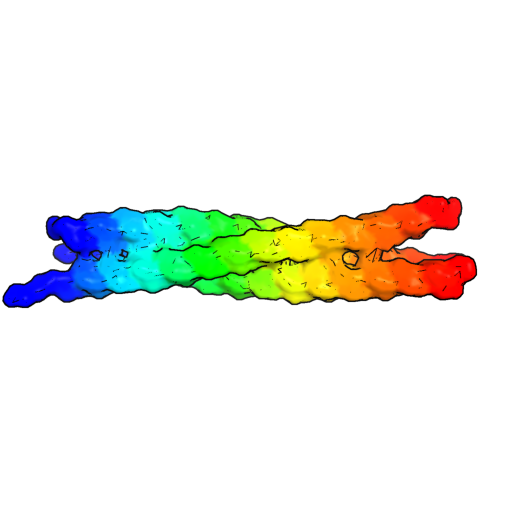 SER B 1 24 ? 0.268 7.006 -5.431 1.00 10.00 24 SER B CA 1
ATOM 506 C C . SER B 1 24 ? -1.070 6.314 -5.368 1.00 10.74 24 SER B C 1
ATOM 507 O O . SER B 1 24 ? -1.637 6.039 -4.311 1.00 12.96 24 SER B O 1
ATOM 510 N N . ASN B 1 25 ? -1.671 6.070 -6.548 1.00 10.67 25 ASN B N 1
ATOM 511 C CA . ASN B 1 25 ? -3.000 5.510 -6.586 1.00 12.63 25 ASN B CA 1
ATOM 512 C C . ASN B 1 25 ? -2.925 4.057 -6.145 1.00 11.73 25 ASN B C 1
ATOM 513 O O . ASN B 1 25 ? -3.755 3.561 -5.389 1.00 12.00 25 ASN B O 1
ATOM 518 N N . ASP B 1 26 ? -1.883 3.322 -6.538 1.00 10.86 26 ASP B N 1
ATOM 519 C CA . ASP B 1 26 ? -1.659 1.964 -6.090 1.00 11.21 26 ASP B CA 1
ATOM 520 C C . ASP B 1 26 ? -1.486 1.877 -4.579 1.00 9.48 26 ASP B C 1
ATOM 521 O O . ASP B 1 26 ? -1.982 0.995 -3.913 1.00 11.26 26 ASP B O 1
ATOM 526 N N . ALA B 1 27 ? -0.742 2.828 -4.039 1.00 8.79 27 ALA B N 1
ATOM 527 C CA . ALA B 1 27 ? -0.438 2.832 -2.614 1.00 9.92 27 ALA B CA 1
ATOM 528 C C . ALA B 1 27 ? -1.697 3.164 -1.823 1.00 9.90 27 ALA B C 1
ATOM 529 O O . ALA B 1 27 ? -1.946 2.560 -0.767 1.00 11.19 27 ALA B O 1
ATOM 531 N N . ASN B 1 28 ? -2.518 4.122 -2.292 1.00 10.54 28 ASN B N 1
ATOM 532 C CA . ASN B 1 28 ? -3.743 4.428 -1.573 1.00 12.30 28 ASN B CA 1
ATOM 533 C C . ASN B 1 28 ? -4.671 3.234 -1.624 1.00 11.46 28 ASN B C 1
ATOM 534 O O . ASN B 1 28 ? -5.343 2.955 -0.632 1.00 11.31 28 ASN B O 1
ATOM 539 N N . ALA B 1 29 ? -4.749 2.524 -2.728 1.00 11.38 29 ALA B N 1
ATOM 540 C CA . ALA B 1 29 ? -5.610 1.361 -2.829 1.00 12.00 29 ALA B CA 1
ATOM 541 C C . ALA B 1 29 ? -5.183 0.271 -1.838 1.00 9.81 29 ALA B C 1
ATOM 542 O O . ALA B 1 29 ? -5.981 -0.379 -1.169 1.00 12.90 29 ALA B O 1
ATOM 544 N N . ALA B 1 30 ? -3.859 0.080 -1.780 1.00 10.04 30 ALA B N 1
ATOM 545 C CA . ALA B 1 30 ? -3.264 -0.913 -0.909 1.00 9.94 30 ALA B CA 1
ATOM 546 C C . ALA B 1 30 ? -3.545 -0.560 0.551 1.00 10.46 30 ALA B C 1
ATOM 547 O O . ALA B 1 30 ? -3.800 -1.461 1.362 1.00 10.34 30 ALA B O 1
ATOM 549 N N . ARG B 1 31 ? -3.503 0.745 0.885 1.00 10.19 31 ARG B N 1
ATOM 550 C CA . ARG B 1 31 ? -3.796 1.135 2.242 1.00 11.24 31 ARG B CA 1
ATOM 551 C C . ARG B 1 31 ? -5.231 0.749 2.576 1.00 10.57 31 ARG B C 1
ATOM 552 O O . ARG B 1 31 ? -5.492 0.314 3.687 1.00 11.49 31 ARG B O 1
ATOM 560 N N . SER B 1 32 ? -6.156 0.981 1.645 1.00 11.21 32 SER B N 1
ATOM 561 C CA . SER B 1 32 ? -7.574 0.685 1.902 1.00 12.46 32 SER B CA 1
ATOM 562 C C . SER B 1 32 ? -7.744 -0.801 2.127 1.00 10.91 32 SER B C 1
ATOM 563 O O . SER B 1 32 ? -8.399 -1.279 3.061 1.00 11.59 32 SER B O 1
ATOM 566 N N . ASP B 1 33 ? -7.100 -1.602 1.285 1.00 12.51 33 ASP B N 1
ATOM 567 C CA . ASP B 1 33 ? -7.179 -3.055 1.413 1.00 12.70 33 ASP B CA 1
ATOM 568 C C . ASP B 1 33 ? -6.578 -3.561 2.717 1.00 9.93 33 ASP B C 1
ATOM 569 O O . ASP B 1 33 ? -7.101 -4.488 3.314 1.00 9.98 33 ASP B O 1
ATOM 574 N N . ALA B 1 34 ? -5.456 -2.958 3.088 1.00 9.84 34 ALA B N 1
ATOM 575 C CA . ALA B 1 34 ? -4.763 -3.394 4.309 1.00 11.26 34 ALA B CA 1
ATOM 576 C C . ALA B 1 34 ? -5.637 -3.081 5.491 1.00 10.11 34 ALA B C 1
ATOM 577 O O . ALA B 1 34 ? -5.757 -3.906 6.425 1.00 10.94 34 ALA B O 1
ATOM 579 N N . GLN B 1 35 ? -6.260 -1.905 5.567 1.00 10.59 35 GLN B N 1
ATOM 580 C CA . GLN B 1 35 ? -7.147 -1.586 6.687 1.00 10.90 35 GLN B CA 1
ATOM 581 C C . GLN B 1 35 ? -8.357 -2.489 6.670 1.00 10.49 35 GLN B C 1
ATOM 582 O O . GLN B 1 35 ? -8.789 -2.915 7.735 1.00 12.35 35 GLN B O 1
ATOM 588 N N . ALA B 1 36 ? -8.899 -2.809 5.507 1.00 11.34 36 ALA B N 1
ATOM 589 C CA . ALA B 1 36 ? -10.055 -3.699 5.465 1.00 11.38 36 ALA B CA 1
ATOM 590 C C . ALA B 1 36 ? -9.677 -5.066 6.011 1.00 11.36 36 ALA B C 1
ATOM 591 O O . ALA B 1 36 ? -10.428 -5.687 6.770 1.00 11.76 36 ALA B O 1
ATOM 593 N N . ALA B 1 37 ? -8.494 -5.599 5.659 1.00 11.41 37 ALA B N 1
ATOM 594 C CA . ALA B 1 37 ? -7.996 -6.880 6.145 1.00 11.91 37 ALA B CA 1
ATOM 595 C C . ALA B 1 37 ? -7.750 -6.819 7.658 1.00 11.81 37 ALA B C 1
ATOM 596 O O . ALA B 1 37 ? -8.073 -7.779 8.372 1.00 12.08 37 ALA B O 1
ATOM 598 N N . LYS B 1 38 ? -7.203 -5.706 8.167 1.00 11.42 38 LYS B N 1
ATOM 599 C CA . LYS B 1 38 ? -7.019 -5.543 9.612 1.00 12.15 38 LYS B CA 1
ATOM 600 C C . LYS B 1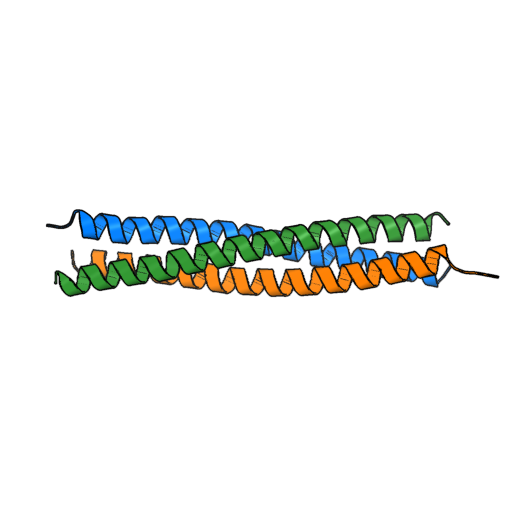 38 ? -8.366 -5.596 10.315 1.00 10.99 38 LYS B C 1
ATOM 601 O O . LYS B 1 38 ? -8.513 -6.193 11.365 1.00 11.12 38 LYS B O 1
ATOM 607 N N . ASP B 1 39 ? -9.371 -4.915 9.740 1.00 11.38 39 ASP B N 1
ATOM 608 C CA . ASP B 1 39 ? -10.695 -4.916 10.362 1.00 12.83 39 ASP B CA 1
ATOM 609 C C . ASP B 1 39 ? -11.312 -6.316 10.325 1.00 11.77 39 ASP B C 1
ATOM 610 O O . ASP B 1 39 ? -11.940 -6.770 11.297 1.00 13.94 39 ASP B O 1
ATOM 615 N N . ASP B 1 40 ? -11.113 -7.037 9.220 1.00 11.63 40 ASP B N 1
ATOM 616 C CA . ASP B 1 40 ? -11.663 -8.421 9.131 1.00 11.64 40 ASP B CA 1
ATOM 617 C C . ASP B 1 40 ? -11.029 -9.333 10.175 1.00 10.87 40 ASP B C 1
ATOM 618 O O . ASP B 1 40 ? -11.689 -10.145 10.840 1.00 12.38 40 ASP B O 1
ATOM 623 N N . ALA B 1 41 ? -9.727 -9.189 10.369 1.00 10.89 41 ALA B N 1
ATOM 624 C CA . ALA B 1 41 ? -9.024 -9.987 11.360 1.00 10.49 41 ALA B CA 1
ATOM 625 C C . ALA B 1 41 ? -9.492 -9.629 12.766 1.00 10.36 41 ALA B C 1
ATOM 626 O O . ALA B 1 41 ? -9.701 -10.523 13.588 1.00 13.18 41 ALA B O 1
ATOM 628 N N . ALA B 1 42 ? -9.618 -8.329 13.027 1.00 10.82 42 ALA B N 1
ATOM 629 C CA . ALA B 1 42 ? -10.111 -7.921 14.339 1.00 12.99 42 ALA B CA 1
ATOM 630 C C . ALA B 1 42 ? -11.498 -8.475 14.615 1.00 13.15 42 ALA B C 1
ATOM 631 O O . ALA B 1 42 ? -11.854 -8.885 15.710 1.00 13.34 42 ALA B O 1
ATOM 633 N N . ARG B 1 43 ? -12.333 -8.481 13.573 1.00 12.64 43 ARG B N 1
ATOM 634 C CA . ARG B 1 43 ? -13.733 -8.908 13.737 1.00 13.74 43 ARG B CA 1
ATOM 635 C C . ARG B 1 43 ? -13.723 -10.386 14.024 1.00 13.66 43 ARG B C 1
ATOM 636 O O . ARG B 1 43 ? -14.508 -10.845 14.877 1.00 13.45 43 ARG B O 1
ATOM 644 N N . ALA B 1 44 ? -12.872 -11.153 13.358 1.00 11.63 44 ALA B N 1
ATOM 645 C CA . ALA B 1 44 ? -12.789 -12.590 13.664 1.00 12.54 44 ALA B CA 1
ATOM 646 C C . ALA B 1 44 ? -12.418 -12.817 15.110 1.00 11.47 44 ALA B C 1
ATOM 647 O O . ALA B 1 44 ? -12.981 -13.682 15.803 1.00 13.17 44 ALA B O 1
ATOM 649 N N . ASN B 1 45 ? -11.438 -12.063 15.616 1.00 11.24 45 ASN B N 1
ATOM 650 C CA . ASN B 1 45 ? -11.064 -12.195 17.043 1.00 11.89 45 ASN B CA 1
ATOM 651 C C . ASN B 1 45 ? -12.145 -11.679 17.962 1.00 11.50 45 ASN B C 1
ATOM 652 O O . ASN B 1 45 ? -12.316 -12.286 19.051 1.00 13.88 45 ASN B O 1
ATOM 657 N N . GLN B 1 46 ? -12.901 -10.656 17.537 1.00 13.96 46 GLN B N 1
ATOM 658 C CA . GLN B 1 46 ? -14.015 -10.142 18.337 1.00 14.95 46 GLN B CA 1
ATOM 659 C C . GLN B 1 46 ? -15.095 -11.190 18.524 1.00 16.13 46 GLN B C 1
ATOM 660 O O . GLN B 1 46 ? -15.623 -11.302 19.643 1.00 17.31 46 GLN B O 1
ATOM 663 N N . ARG B 1 47 ? -15.409 -11.908 17.468 1.00 15.00 47 ARG B N 1
ATOM 664 C CA . ARG B 1 47 ? -16.447 -12.930 17.535 1.00 16.47 47 ARG B CA 1
ATOM 665 C C . ARG B 1 47 ? -15.983 -14.012 18.482 1.00 15.93 47 ARG B C 1
ATOM 666 O O . ARG B 1 47 ? -16.799 -14.515 19.276 1.00 16.86 47 ARG B O 1
ATOM 674 N N . ALA B 1 48 ? -14.705 -14.366 18.442 1.00 15.69 48 ALA B N 1
ATOM 675 C CA . ALA B 1 48 ? -14.166 -15.381 19.373 1.00 14.70 48 ALA B CA 1
ATOM 676 C C . ALA B 1 48 ? -14.238 -14.852 20.793 1.00 16.57 48 ALA B C 1
ATOM 677 O O . ALA B 1 48 ? -14.675 -15.535 21.731 1.00 17.82 48 ALA B O 1
ATOM 679 N N . ASP B 1 49 ? -13.860 -13.594 21.026 1.00 13.82 49 ASP B N 1
ATOM 680 C CA . ASP B 1 49 ? -13.984 -13.022 22.368 1.00 15.86 49 ASP B CA 1
ATOM 681 C C . ASP B 1 49 ? -15.417 -13.104 22.892 1.00 16.55 49 ASP B C 1
ATOM 682 O O . ASP B 1 49 ? -15.640 -13.508 24.047 1.00 20.11 49 ASP B O 1
ATOM 687 N N . ASN B 1 50 ? -16.347 -12.692 22.048 1.00 17.19 50 ASN B N 1
ATOM 688 C CA . ASN B 1 50 ? -17.749 -12.634 22.459 1.00 17.66 50 ASN B CA 1
ATOM 689 C C . ASN B 1 50 ? -18.331 -14.024 22.733 1.00 19.92 50 ASN B C 1
ATOM 690 O O . ASN B 1 50 ? -19.289 -14.140 23.508 1.00 22.84 50 ASN B O 1
ATOM 695 N N . ALA B 1 51 ? -17.773 -15.057 22.135 1.00 19.55 51 ALA B N 1
ATOM 696 C CA . ALA B 1 51 ? -18.260 -16.424 22.247 1.00 22.58 51 ALA B CA 1
ATOM 697 C C . ALA B 1 51 ? -17.565 -17.089 23.414 1.00 23.39 51 ALA B C 1
ATOM 698 O O . ALA B 1 51 ? -17.915 -18.225 23.741 1.00 28.03 51 ALA B O 1
ATOM 700 N N . ALA B 1 52 ? -16.594 -16.408 24.026 1.00 23.84 52 ALA B N 1
ATOM 701 C CA . ALA B 1 52 ? -15.927 -17.055 25.168 1.00 28.37 52 ALA B CA 1
ATOM 702 C C . ALA B 1 52 ? -16.909 -17.453 26.262 1.00 32.30 52 ALA B C 1
ATOM 703 O O . ALA B 1 52 ? -17.759 -16.631 26.688 1.00 24.85 52 ALA B O 1
ATOM 706 N N . ASN C 1 3 ? 24.060 24.139 -19.139 1.00 29.60 3 ASN C N 1
ATOM 707 C CA . ASN C 1 3 ? 22.981 23.155 -19.031 1.00 23.82 3 ASN C CA 1
ATOM 708 C C . ASN C 1 3 ? 22.727 22.613 -17.630 1.00 19.35 3 ASN C C 1
ATOM 709 O O . ASN C 1 3 ? 22.067 21.586 -17.434 1.00 18.53 3 ASN C O 1
ATOM 714 N N . ALA C 1 4 ? 23.255 23.320 -16.644 1.00 20.81 4 ALA C N 1
ATOM 715 C CA . ALA C 1 4 ? 23.193 22.872 -15.254 1.00 19.53 4 ALA C CA 1
ATOM 716 C C . ALA C 1 4 ? 21.756 22.591 -14.843 1.00 16.95 4 ALA C C 1
ATOM 717 O O . ALA C 1 4 ? 21.464 21.586 -14.195 1.00 18.29 4 ALA C O 1
ATOM 719 N N . LYS C 1 5 ? 20.826 23.456 -15.194 1.00 14.41 5 LYS C N 1
ATOM 720 C CA . LYS C 1 5 ? 19.435 23.339 -14.770 1.00 12.77 5 LYS C CA 1
ATOM 721 C C . LYS C 1 5 ? 18.807 22.101 -15.374 1.00 10.49 5 LYS C C 1
ATOM 722 O O . LYS C 1 5 ? 18.152 21.339 -14.665 1.00 11.17 5 LYS C O 1
ATOM 728 N N . ALA C 1 6 ? 18.938 21.871 -16.672 1.00 10.79 6 ALA C N 1
ATOM 729 C CA . ALA C 1 6 ? 18.353 20.718 -17.300 1.00 10.33 6 ALA C CA 1
ATOM 730 C C . ALA C 1 6 ? 18.929 19.468 -16.648 1.00 9.75 6 ALA C C 1
ATOM 731 O O . ALA C 1 6 ? 18.225 18.507 -16.374 1.00 10.77 6 ALA C O 1
ATOM 733 N N . ASP C 1 7 ? 20.243 19.468 -16.397 1.00 12.24 7 ASP C N 1
ATOM 734 C CA . ASP C 1 7 ? 20.911 18.289 -15.857 1.00 15.06 7 ASP C CA 1
ATOM 735 C C . ASP C 1 7 ? 20.332 18.003 -14.459 1.00 12.68 7 ASP C C 1
ATOM 736 O O . ASP C 1 7 ? 20.087 16.846 -14.110 1.00 15.39 7 ASP C O 1
ATOM 741 N N . GLN C 1 8 ? 20.104 19.031 -13.642 1.00 13.14 8 GLN C N 1
ATOM 742 C CA . GLN C 1 8 ? 19.523 18.907 -12.300 1.00 12.51 8 GLN C CA 1
ATOM 743 C C . GLN C 1 8 ? 18.115 18.393 -12.370 1.00 9.97 8 GLN C C 1
ATOM 744 O O . GLN C 1 8 ? 17.703 17.517 -11.613 1.00 11.38 8 GLN C O 1
ATOM 750 N N . ALA C 1 9 ? 17.318 18.910 -13.301 1.00 9.81 9 ALA C N 1
ATOM 751 C CA . ALA C 1 9 ? 15.945 18.456 -13.493 1.00 9.43 9 ALA C CA 1
ATOM 752 C C . ALA C 1 9 ? 15.934 16.985 -13.893 1.00 9.34 9 ALA C C 1
ATOM 753 O O . ALA C 1 9 ? 15.131 16.203 -13.385 1.00 8.68 9 ALA C O 1
ATOM 755 N N . SER C 1 10 ? 16.844 16.580 -14.793 1.00 10.95 10 SER C N 1
ATOM 756 C CA . SER C 1 10 ? 16.888 15.196 -15.221 1.00 11.26 10 SER C CA 1
ATOM 757 C C . SER C 1 10 ? 17.237 14.263 -14.071 1.00 10.78 10 SER C C 1
ATOM 758 O O . SER C 1 10 ? 16.634 13.191 -13.898 1.00 12.05 10 SER C O 1
ATOM 761 N N . SER C 1 11 ? 18.197 14.655 -13.249 1.00 11.96 11 SER C N 1
ATOM 762 C CA . SER C 1 11 ? 18.600 13.864 -12.094 1.00 12.49 11 SER C CA 1
ATOM 763 C C . SER C 1 11 ? 17.473 13.790 -11.076 1.00 11.16 11 SER C C 1
ATOM 764 O O . SER C 1 11 ? 17.192 12.715 -10.538 1.00 12.90 11 SER C O 1
ATOM 767 N N . ASP C 1 12 ? 16.800 14.920 -10.802 1.00 10.77 12 ASP C N 1
ATOM 768 C CA . ASP C 1 12 ? 15.667 14.925 -9.885 1.00 9.59 12 ASP C CA 1
ATOM 769 C C . ASP C 1 12 ? 14.532 14.038 -10.419 1.00 9.43 12 ASP C C 1
ATOM 770 O O . ASP C 1 12 ? 13.898 13.312 -9.656 1.00 9.10 12 ASP C O 1
ATOM 775 N N . ALA C 1 13 ? 14.252 14.039 -11.702 1.00 9.23 13 ALA C N 1
ATOM 776 C CA . ALA C 1 13 ? 13.200 13.216 -12.307 1.00 8.89 13 ALA C CA 1
ATOM 777 C C . ALA C 1 13 ? 13.562 11.758 -12.169 1.00 10.05 13 ALA C C 1
ATOM 778 O O . ALA C 1 13 ? 12.712 10.913 -11.834 1.00 9.81 13 ALA C O 1
ATOM 780 N N . GLN C 1 14 ? 14.845 11.414 -12.355 1.00 11.28 14 GLN C N 1
ATOM 781 C CA . GLN C 1 14 ? 15.291 10.011 -12.220 1.00 13.33 14 GLN C CA 1
ATOM 782 C C . GLN C 1 14 ? 15.066 9.521 -10.800 1.00 11.53 14 GLN C C 1
ATOM 783 O O . GLN C 1 14 ? 14.632 8.379 -10.543 1.00 12.49 14 GLN C O 1
ATOM 789 N N . THR C 1 15 ? 15.359 10.359 -9.809 1.00 11.94 15 THR C N 1
ATOM 790 C CA . THR C 1 15 ? 15.143 10.017 -8.413 1.00 11.43 15 THR C CA 1
ATOM 791 C C . THR C 1 15 ? 13.678 9.710 -8.141 1.00 9.54 15 THR C C 1
ATOM 792 O O . THR C 1 15 ? 13.287 8.745 -7.496 1.00 11.73 15 THR C O 1
ATOM 796 N N . ALA C 1 16 ? 12.820 10.592 -8.671 1.00 9.54 16 ALA C N 1
ATOM 797 C CA . ALA C 1 16 ? 11.357 10.415 -8.472 1.00 9.63 16 ALA C CA 1
ATOM 798 C C . ALA C 1 16 ? 10.869 9.146 -9.138 1.00 9.03 16 ALA C C 1
ATOM 799 O O . ALA C 1 16 ? 10.080 8.398 -8.575 1.00 10.41 16 ALA C O 1
ATOM 801 N N . ASN C 1 17 ? 11.355 8.931 -10.328 1.00 9.33 17 ASN C N 1
ATOM 802 C CA . ASN C 1 17 ? 10.962 7.737 -11.070 1.00 10.11 17 ASN C CA 1
ATOM 803 C C . ASN C 1 17 ? 11.313 6.469 -10.292 1.00 9.95 17 ASN C C 1
ATOM 804 O O . ASN C 1 17 ? 10.543 5.523 -10.140 1.00 10.81 17 ASN C O 1
ATOM 809 N N . ALA C 1 18 ? 12.552 6.390 -9.793 1.00 11.24 18 ALA C N 1
ATOM 810 C CA . ALA C 1 18 ? 13.015 5.234 -8.994 1.00 11.31 18 ALA C CA 1
ATOM 811 C C . ALA C 1 18 ? 12.225 5.071 -7.700 1.00 10.97 18 ALA C C 1
ATOM 812 O O . ALA C 1 18 ? 11.841 3.969 -7.271 1.00 13.53 18 ALA C O 1
ATOM 814 N N . LYS C 1 19 ? 11.959 6.194 -7.016 1.00 11.18 19 LYS C N 1
ATOM 815 C CA . LYS C 1 19 ? 11.164 6.072 -5.775 1.00 11.54 19 LYS C CA 1
ATOM 816 C C . LYS C 1 19 ? 9.745 5.613 -6.076 1.00 10.00 19 LYS C C 1
ATOM 817 O O . LYS C 1 19 ? 9.166 4.813 -5.334 1.00 12.25 19 LYS C O 1
ATOM 821 N N . ALA C 1 20 ? 9.148 6.046 -7.188 1.00 9.67 20 ALA C N 1
ATOM 822 C CA . ALA C 1 20 ? 7.828 5.632 -7.580 1.00 10.25 20 ALA C CA 1
ATOM 823 C C . ALA C 1 20 ? 7.786 4.148 -7.902 1.00 10.19 20 ALA C C 1
ATOM 824 O O . ALA C 1 20 ? 6.863 3.455 -7.514 1.00 9.89 20 ALA C O 1
ATOM 826 N N . ASP C 1 21 ? 8.827 3.648 -8.548 1.00 11.76 21 ASP C N 1
ATOM 827 C CA . ASP C 1 21 ? 8.881 2.222 -8.875 1.00 13.03 21 ASP C CA 1
ATOM 828 C C . ASP C 1 21 ? 8.933 1.392 -7.588 1.00 12.93 21 ASP C C 1
ATOM 829 O O . ASP C 1 21 ? 8.240 0.383 -7.450 1.00 13.92 21 ASP C O 1
ATOM 834 N N . GLN C 1 22 ? 9.717 1.864 -6.631 1.00 12.04 22 GLN C N 1
ATOM 835 C CA . GLN C 1 22 ? 9.806 1.090 -5.388 1.00 13.47 22 GLN C CA 1
ATOM 836 C C . GLN C 1 22 ? 8.480 1.157 -4.647 1.00 10.72 22 GLN C C 1
ATOM 837 O O . GLN C 1 22 ? 8.002 0.175 -4.073 1.00 10.98 22 GLN C O 1
ATOM 843 N N . ALA C 1 23 ? 7.832 2.336 -4.652 1.00 10.28 23 ALA C N 1
ATOM 844 C CA . ALA C 1 23 ? 6.548 2.485 -3.965 1.00 10.18 23 ALA C CA 1
ATOM 845 C C . ALA C 1 23 ? 5.487 1.579 -4.593 1.00 9.72 23 ALA C C 1
ATOM 846 O O . ALA C 1 23 ? 4.700 0.952 -3.874 1.00 9.75 23 ALA C O 1
ATOM 848 N N . SER C 1 24 ? 5.497 1.455 -5.919 1.00 8.93 24 SER C N 1
ATOM 849 C CA . SER C 1 24 ? 4.555 0.543 -6.579 1.00 10.15 24 SER C CA 1
ATOM 850 C C . SER C 1 24 ? 4.816 -0.903 -6.195 1.00 10.41 24 SER C C 1
ATOM 851 O O . SER C 1 24 ? 3.886 -1.659 -5.967 1.00 9.63 24 SER C O 1
ATOM 854 N N . ASN C 1 25 ? 6.085 -1.300 -6.149 1.00 9.92 25 ASN C N 1
ATOM 855 C CA . ASN C 1 25 ? 6.422 -2.643 -5.692 1.00 11.99 25 ASN C CA 1
ATOM 856 C C . ASN C 1 25 ? 5.967 -2.877 -4.259 1.00 10.76 25 ASN C C 1
ATOM 857 O O . ASN C 1 25 ? 5.384 -3.923 -3.950 1.00 11.86 25 ASN C O 1
ATOM 862 N N . ASP C 1 26 ? 6.196 -1.892 -3.383 1.00 11.41 26 ASP C N 1
ATOM 863 C CA . ASP C 1 26 ? 5.773 -2.033 -1.984 1.00 11.40 26 ASP C CA 1
ATOM 864 C C . ASP C 1 26 ? 4.264 -2.088 -1.874 1.00 9.63 26 ASP C C 1
ATOM 865 O O . ASP C 1 26 ? 3.686 -2.821 -1.047 1.00 11.03 26 ASP C O 1
ATOM 870 N N . ALA C 1 27 ? 3.544 -1.326 -2.672 1.00 10.35 27 ALA C N 1
ATOM 871 C CA . ALA C 1 27 ? 2.094 -1.344 -2.685 1.00 9.09 27 ALA C CA 1
ATOM 872 C C . ALA C 1 27 ? 1.575 -2.711 -3.089 1.00 9.38 27 ALA C C 1
ATOM 873 O O . ALA C 1 27 ? 0.645 -3.208 -2.481 1.00 9.92 27 ALA C O 1
ATOM 875 N N . ASN C 1 28 ? 2.203 -3.305 -4.094 1.00 10.48 28 ASN C N 1
ATOM 876 C CA . ASN C 1 28 ? 1.780 -4.652 -4.484 1.00 10.81 28 ASN C CA 1
ATOM 877 C C . ASN C 1 28 ? 2.052 -5.647 -3.385 1.00 10.61 28 ASN C C 1
ATOM 878 O O . ASN C 1 28 ? 1.229 -6.538 -3.161 1.00 13.14 28 ASN C O 1
ATOM 883 N N . ALA C 1 29 ? 3.207 -5.529 -2.725 1.00 12.36 29 ALA C N 1
ATOM 884 C CA . ALA C 1 29 ? 3.533 -6.424 -1.620 1.00 12.82 29 ALA C CA 1
ATOM 885 C C . ALA C 1 29 ? 2.468 -6.308 -0.527 1.00 11.99 29 ALA C C 1
ATOM 886 O O . ALA C 1 29 ? 2.035 -7.300 0.045 1.00 13.86 29 ALA C O 1
ATOM 888 N N . ALA C 1 30 ? 2.036 -5.088 -0.222 1.00 11.28 30 ALA C N 1
ATOM 889 C C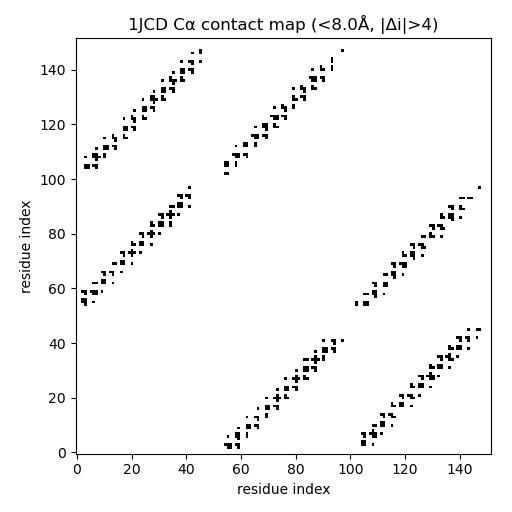A . ALA C 1 30 ? 0.998 -4.887 0.812 1.00 10.26 30 ALA C CA 1
ATOM 890 C C . ALA C 1 30 ? -0.331 -5.455 0.328 1.00 9.94 30 ALA C C 1
ATOM 891 O O . ALA C 1 30 ? -1.045 -6.076 1.102 1.00 10.69 30 ALA C O 1
ATOM 893 N N . ARG C 1 31 ? -0.675 -5.273 -0.954 1.00 10.76 31 ARG C N 1
ATOM 894 C CA . ARG C 1 31 ? -1.931 -5.791 -1.485 1.00 11.81 31 ARG C CA 1
ATOM 895 C C . ARG C 1 31 ? -1.976 -7.295 -1.364 1.00 12.07 31 ARG C C 1
ATOM 896 O O . ARG C 1 31 ? -2.949 -7.916 -0.955 1.00 13.63 31 ARG C O 1
ATOM 904 N N . SER C 1 32 ? -0.853 -7.948 -1.643 1.00 12.65 32 SER C N 1
ATOM 905 C CA . SER C 1 32 ? -0.723 -9.402 -1.540 1.00 13.91 32 SER C CA 1
ATOM 906 C C . SER C 1 32 ? -0.915 -9.870 -0.106 1.00 12.70 32 SER C C 1
ATOM 907 O O . SER C 1 32 ? -1.635 -10.826 0.152 1.00 14.32 32 SER C O 1
ATOM 910 N N . ASP C 1 33 ? -0.232 -9.169 0.795 1.00 11.42 33 ASP C N 1
ATOM 911 C CA . ASP C 1 33 ? -0.358 -9.542 2.221 1.00 12.91 33 ASP C CA 1
ATOM 912 C C . ASP C 1 33 ? -1.780 -9.311 2.726 1.00 12.29 33 ASP C C 1
ATOM 913 O O . ASP C 1 33 ? -2.280 -10.095 3.522 1.00 11.73 33 ASP C O 1
ATOM 918 N N . ALA C 1 34 ? -2.416 -8.245 2.241 1.00 11.64 34 ALA C N 1
ATOM 919 C CA . ALA C 1 34 ? -3.771 -7.944 2.721 1.00 12.64 34 ALA C CA 1
ATOM 920 C C . ALA C 1 34 ? -4.723 -9.035 2.239 1.00 14.00 34 ALA C C 1
ATOM 921 O O . ALA C 1 34 ? -5.601 -9.407 3.000 1.00 12.47 34 ALA C O 1
ATOM 923 N N . GLN C 1 35 ? -4.532 -9.522 0.994 1.00 13.59 35 GLN C N 1
ATOM 924 C CA . GLN C 1 35 ? -5.387 -10.563 0.468 1.00 14.89 35 GLN C CA 1
ATOM 925 C C . GLN C 1 35 ? -5.218 -11.824 1.295 1.00 14.62 35 GLN C C 1
ATOM 926 O O . GLN C 1 35 ? -6.176 -12.533 1.633 1.00 16.74 35 GLN C O 1
ATOM 932 N N . ALA C 1 36 ? -3.969 -12.108 1.662 1.00 14.80 36 ALA C N 1
ATOM 933 C CA . ALA C 1 36 ? -3.717 -13.308 2.490 1.00 15.39 36 ALA C CA 1
ATOM 934 C C . ALA C 1 36 ? -4.384 -13.187 3.846 1.00 15.70 36 ALA C C 1
ATOM 935 O O . ALA C 1 36 ? -4.987 -14.172 4.264 1.00 16.68 36 ALA C O 1
ATOM 937 N N . ALA C 1 37 ? -4.302 -12.006 4.449 1.00 13.65 37 ALA C N 1
ATOM 938 C CA . ALA C 1 37 ? -4.922 -11.802 5.738 1.00 11.25 37 ALA C CA 1
ATOM 939 C C . ALA C 1 37 ? -6.438 -11.901 5.598 1.00 10.03 37 ALA C C 1
ATOM 940 O O . ALA C 1 37 ? -7.048 -12.500 6.488 1.00 13.42 37 ALA C O 1
ATOM 942 N N . LYS C 1 38 ? -7.013 -11.326 4.561 1.00 12.33 38 LYS C N 1
ATOM 943 C CA . LYS C 1 38 ? -8.459 -11.331 4.351 1.00 14.43 38 LYS C CA 1
ATOM 944 C C . LYS C 1 38 ? -8.955 -12.773 4.300 1.00 14.28 38 LYS C C 1
ATOM 945 O O . LYS C 1 38 ? -9.957 -13.207 4.898 1.00 15.47 38 LYS C O 1
ATOM 951 N N . ASP C 1 39 ? -8.239 -13.592 3.499 1.00 15.26 39 ASP C N 1
ATOM 952 C CA . ASP C 1 39 ? -8.614 -14.999 3.307 1.00 16.69 39 ASP C CA 1
ATOM 953 C C . ASP C 1 39 ? -8.486 -15.792 4.605 1.00 16.37 39 ASP C C 1
ATOM 954 O O . ASP C 1 39 ? -9.287 -16.655 4.968 1.00 17.15 39 ASP C O 1
ATOM 959 N N . ASP C 1 40 ? -7.433 -15.501 5.366 1.00 16.36 40 ASP C N 1
ATOM 960 C CA . ASP C 1 40 ? -7.202 -16.199 6.635 1.00 15.29 40 ASP C CA 1
ATOM 961 C C . ASP C 1 40 ? -8.240 -15.796 7.671 1.00 12.80 40 ASP C C 1
ATOM 962 O O . ASP C 1 40 ? -8.616 -16.655 8.492 1.00 14.45 40 ASP C O 1
ATOM 967 N N . ALA C 1 41 ? -8.689 -14.541 7.657 1.00 14.56 41 ALA C N 1
ATOM 968 C CA . ALA C 1 41 ? -9.758 -14.123 8.601 1.00 13.95 41 ALA C CA 1
ATOM 969 C C . ALA C 1 41 ? -11.015 -14.899 8.248 1.00 14.82 41 ALA C C 1
ATOM 970 O O . ALA C 1 41 ? -11.777 -15.345 9.125 1.00 15.45 41 ALA C O 1
ATOM 972 N N . ALA C 1 42 ? -11.259 -15.103 6.950 1.00 16.64 42 ALA C N 1
ATOM 973 C CA . ALA C 1 42 ? -12.491 -15.846 6.581 1.00 18.46 42 ALA C CA 1
ATOM 974 C C . ALA C 1 42 ? -12.330 -17.291 6.991 1.00 18.15 42 ALA C C 1
ATOM 975 O O . ALA C 1 42 ? -13.281 -17.941 7.468 1.00 21.02 42 ALA C O 1
ATOM 977 N N . ARG C 1 43 ? -11.135 -17.890 6.921 1.00 17.79 43 ARG C N 1
ATOM 978 C CA . ARG C 1 43 ? -10.946 -19.253 7.447 1.00 20.28 43 ARG C CA 1
ATOM 979 C C . ARG C 1 43 ? -11.313 -19.359 8.923 1.00 19.46 43 ARG C C 1
ATOM 980 O O . ARG C 1 43 ? -11.950 -20.257 9.444 1.00 20.58 43 ARG C O 1
ATOM 988 N N . ALA C 1 44 ? -10.867 -18.344 9.638 1.00 20.36 44 ALA C N 1
ATOM 989 C CA . ALA C 1 44 ? -11.051 -18.362 11.095 1.00 16.62 44 ALA C CA 1
ATOM 990 C C . ALA C 1 44 ? -12.528 -18.384 11.439 1.00 19.01 44 ALA C C 1
ATOM 991 O O . ALA C 1 44 ? -12.949 -19.173 12.273 1.00 18.63 44 ALA C O 1
ATOM 993 N N . ASN C 1 45 ? -13.272 -17.489 10.788 1.00 20.04 45 ASN C N 1
ATOM 994 C CA . ASN C 1 45 ? -14.700 -17.415 11.065 1.00 20.90 45 ASN C CA 1
ATOM 995 C C . ASN C 1 45 ? -15.375 -18.726 10.690 1.00 21.11 45 ASN C C 1
ATOM 996 O O . ASN C 1 45 ? -16.272 -19.197 11.387 1.00 19.67 45 ASN C O 1
ATOM 1001 N N . GLN C 1 46 ? -14.929 -19.319 9.585 1.00 21.31 46 GLN C N 1
ATOM 1002 C CA . GLN C 1 46 ? -15.558 -20.565 9.112 1.00 27.72 46 GLN C CA 1
ATOM 1003 C C . GLN C 1 46 ? -15.422 -21.676 10.144 1.00 25.29 46 GLN C C 1
ATOM 1004 O O . GLN C 1 46 ? -16.395 -22.374 10.448 1.00 25.60 46 GLN C O 1
ATOM 1010 N N . ARG C 1 47 ? -14.185 -21.815 10.603 1.00 23.38 47 ARG C N 1
ATOM 1011 C CA . ARG C 1 47 ? -13.817 -22.826 11.584 1.00 25.55 47 ARG C CA 1
ATOM 1012 C C . ARG C 1 47 ? -14.629 -22.617 12.867 1.00 22.46 47 ARG C C 1
ATOM 1013 O O . ARG C 1 47 ? -15.103 -23.578 13.474 1.00 20.83 47 ARG C O 1
ATOM 1021 N N . ALA C 1 48 ? -14.769 -21.362 13.263 1.00 21.88 48 ALA C N 1
ATOM 1022 C CA . ALA C 1 48 ? -15.507 -21.056 14.493 1.00 21.88 48 ALA C CA 1
ATOM 1023 C C . ALA C 1 48 ? -16.978 -21.425 14.343 1.00 21.51 48 ALA C C 1
ATOM 1024 O O . ALA C 1 48 ? -17.623 -22.009 15.218 1.00 23.65 48 ALA C O 1
ATOM 1026 N N . ASP C 1 49 ? -17.554 -21.117 13.176 1.00 23.31 49 ASP C N 1
ATOM 1027 C CA . ASP C 1 49 ? -18.972 -21.442 12.990 1.00 25.29 49 ASP C CA 1
ATOM 1028 C C . ASP C 1 49 ? -19.148 -22.953 12.862 1.00 22.80 49 ASP C C 1
ATOM 1029 O O . ASP C 1 49 ? -20.122 -23.498 13.395 1.00 24.52 49 ASP C O 1
ATOM 1034 N N . ASN C 1 50 ? -18.205 -23.660 12.221 1.00 19.70 50 ASN C N 1
ATOM 1035 C CA . ASN C 1 50 ? -18.344 -25.121 12.175 1.00 19.46 50 ASN C CA 1
ATOM 1036 C C . ASN C 1 50 ? -18.235 -25.736 13.561 1.00 19.98 50 ASN C C 1
ATOM 1037 O O . ASN C 1 50 ? -18.795 -26.816 13.801 1.00 19.42 50 ASN C O 1
ATOM 1042 N N . ALA C 1 51 ? -17.519 -25.130 14.503 1.00 19.08 51 ALA C N 1
ATOM 1043 C CA . ALA C 1 51 ? -17.348 -25.761 15.823 1.00 20.84 51 ALA C CA 1
ATOM 1044 C C . ALA C 1 51 ? -18.423 -25.370 16.828 1.00 21.57 51 ALA C C 1
ATOM 1045 O O . ALA C 1 51 ? -18.559 -26.041 17.862 1.00 28.69 51 ALA C O 1
ATOM 1047 N N . ALA C 1 52 ? -19.162 -24.308 16.541 1.00 25.62 52 ALA C N 1
ATOM 1048 C CA . ALA C 1 52 ? -20.157 -23.748 17.434 1.00 27.83 52 ALA C CA 1
ATOM 1049 C C . ALA C 1 52 ? -21.437 -24.565 17.500 1.00 34.45 52 ALA C C 1
ATOM 1050 O O . ALA C 1 52 ? -21.550 -25.610 16.836 1.00 44.22 52 ALA C O 1
#